Protein AF-A0A532US71-F1 (afdb_monomer_lite)

pLDDT: mean 86.28, std 12.9, range [42.5, 97.19]

Radius of gyration: 15.27 Å; chains: 1; bounding box: 39×33×29 Å

Secondary structure (DSSP, 8-state):
-PPPPPHHHHHHHHHHHHHHHHHHHHHHTT-PEEEEETTTTEEEEE-HHHHHHHHHHHHHHHHHHHHHTT--

Foldseek 3Di:
DPPDDDPVRVVVVVVLVVLLVVLVVCQVVVHWDWDQDPVVRDTDTHGSVVSVVVSVVVVVVVVVVVVVVVVD

Structure (mmCIF, N/CA/C/O backbone):
data_AF-A0A532US71-F1
#
_entry.id   AF-A0A532US71-F1
#
loop_
_atom_site.group_PDB
_atom_site.id
_atom_site.type_symbol
_atom_site.label_atom_id
_atom_site.label_alt_id
_atom_site.label_comp_id
_atom_site.label_asym_id
_atom_site.label_entity_id
_atom_site.label_seq_id
_atom_site.pdbx_PDB_ins_code
_atom_site.Cartn_x
_atom_site.Cartn_y
_atom_site.Cartn_z
_atom_site.occupancy
_atom_site.B_iso_or_equiv
_atom_site.auth_seq_id
_atom_site.auth_comp_id
_atom_site.auth_asym_id
_atom_site.auth_atom_id
_atom_site.pdbx_PDB_model_num
ATOM 1 N N . MET A 1 1 ? 28.329 0.998 -16.253 1.00 42.50 1 MET A N 1
ATOM 2 C CA . MET A 1 1 ? 27.336 0.930 -17.353 1.00 42.50 1 MET A CA 1
ATOM 3 C C . MET A 1 1 ? 25.942 1.128 -16.772 1.00 42.50 1 MET A C 1
ATOM 5 O O . MET A 1 1 ? 25.633 0.472 -15.785 1.00 42.50 1 MET A O 1
ATOM 9 N N . LYS A 1 2 ? 25.107 2.025 -17.318 1.00 60.41 2 LYS A N 1
ATOM 10 C CA . LYS A 1 2 ? 23.701 2.129 -16.880 1.00 60.41 2 LYS A CA 1
ATOM 11 C C . LYS A 1 2 ? 22.963 0.872 -17.345 1.00 60.41 2 LYS A C 1
ATOM 13 O O . LYS A 1 2 ? 22.882 0.639 -18.550 1.00 60.41 2 LYS A O 1
ATOM 18 N N . LYS A 1 3 ? 22.461 0.057 -16.409 1.00 75.19 3 LYS A N 1
ATOM 19 C CA . LYS A 1 3 ? 21.592 -1.079 -16.746 1.00 75.19 3 LYS A CA 1
ATOM 20 C C . LYS A 1 3 ? 20.374 -0.532 -17.493 1.00 75.19 3 LYS A C 1
ATOM 22 O O . LYS A 1 3 ? 19.707 0.383 -17.009 1.00 75.19 3 LYS A O 1
ATOM 27 N N . ARG A 1 4 ? 20.118 -1.044 -18.698 1.00 83.12 4 ARG A N 1
ATOM 28 C CA . ARG A 1 4 ? 18.883 -0.734 -19.422 1.00 83.12 4 ARG A CA 1
ATOM 29 C C . ARG A 1 4 ? 17.738 -1.412 -18.678 1.00 83.12 4 ARG A C 1
ATOM 31 O O . ARG A 1 4 ? 17.731 -2.630 -18.566 1.00 83.12 4 ARG A O 1
ATOM 38 N N . LEU A 1 5 ? 16.809 -0.612 -18.167 1.00 83.88 5 LEU A N 1
ATOM 39 C CA . LEU A 1 5 ? 15.600 -1.115 -17.522 1.00 83.88 5 LEU A CA 1
ATOM 40 C C . LEU A 1 5 ? 14.711 -1.805 -18.557 1.00 83.88 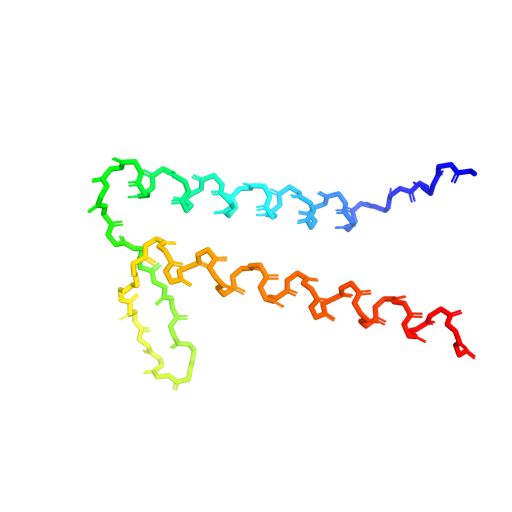5 LEU A C 1
ATOM 42 O O . LEU A 1 5 ? 14.458 -1.244 -19.632 1.00 83.88 5 LEU A O 1
ATOM 46 N N . SER A 1 6 ? 14.216 -2.990 -18.212 1.00 91.94 6 SER A N 1
ATOM 47 C CA . SER A 1 6 ? 13.183 -3.668 -18.986 1.00 91.94 6 SER A CA 1
ATOM 48 C C . SER A 1 6 ? 11.854 -2.904 -18.902 1.00 91.94 6 SER A C 1
ATOM 50 O O . SER A 1 6 ? 11.666 -2.019 -18.062 1.00 91.94 6 SER A O 1
ATOM 52 N N . LEU A 1 7 ? 10.903 -3.235 -19.781 1.00 91.31 7 LEU A N 1
ATOM 53 C CA . LEU A 1 7 ? 9.543 -2.691 -19.693 1.00 91.31 7 LEU A CA 1
ATOM 54 C C . LEU A 1 7 ? 8.895 -3.028 -18.341 1.00 91.31 7 LEU A C 1
ATOM 56 O O . LEU A 1 7 ? 8.223 -2.182 -17.754 1.00 91.31 7 LEU A O 1
ATOM 60 N N . HIS A 1 8 ? 9.152 -4.237 -17.836 1.00 89.12 8 HIS A N 1
ATOM 61 C CA . HIS A 1 8 ? 8.680 -4.685 -16.533 1.00 89.12 8 HIS A CA 1
ATOM 62 C C . HIS A 1 8 ? 9.238 -3.816 -15.398 1.00 89.12 8 HIS A C 1
ATOM 64 O O . HIS A 1 8 ? 8.469 -3.340 -14.565 1.00 89.12 8 HIS A O 1
ATOM 70 N N . ASP A 1 9 ? 10.541 -3.521 -15.412 1.00 87.44 9 ASP A N 1
ATOM 71 C CA . ASP A 1 9 ? 11.169 -2.686 -14.378 1.00 87.44 9 ASP A CA 1
ATOM 72 C C . ASP A 1 9 ? 10.590 -1.268 -14.372 1.00 87.44 9 ASP A C 1
ATOM 74 O O . ASP A 1 9 ? 10.325 -0.697 -13.315 1.00 87.44 9 ASP A O 1
ATOM 78 N N . LYS A 1 10 ? 10.338 -0.705 -15.559 1.00 90.00 10 LYS A N 1
ATOM 79 C CA . LYS A 1 10 ? 9.709 0.617 -15.693 1.00 90.00 10 LYS A CA 1
ATOM 80 C C . LYS A 1 10 ? 8.289 0.627 -15.134 1.00 90.00 10 LYS A C 1
ATOM 82 O O . LYS A 1 10 ? 7.932 1.556 -14.417 1.00 90.00 10 LYS A O 1
ATOM 87 N N . ALA A 1 11 ? 7.495 -0.403 -15.430 1.00 92.88 11 ALA A N 1
ATOM 88 C CA . ALA A 1 11 ? 6.147 -0.532 -14.883 1.00 92.88 11 ALA A CA 1
ATOM 89 C C . ALA A 1 11 ? 6.178 -0.659 -13.352 1.00 92.88 11 ALA A C 1
ATOM 91 O O . ALA A 1 11 ? 5.392 -0.014 -12.661 1.00 92.88 11 ALA A O 1
ATOM 92 N N . LEU A 1 12 ? 7.122 -1.438 -12.816 1.00 90.38 12 LEU A N 1
ATOM 93 C CA . LEU A 1 12 ? 7.307 -1.595 -11.377 1.00 90.38 12 LEU A CA 1
ATOM 94 C C . LEU A 1 12 ? 7.655 -0.263 -10.696 1.00 90.38 12 LEU A C 1
ATOM 96 O O . LEU A 1 12 ? 7.086 0.057 -9.655 1.00 90.38 12 LEU A O 1
ATOM 100 N N . LEU A 1 13 ? 8.558 0.523 -11.290 1.00 91.00 13 LEU A N 1
ATOM 101 C CA . LEU A 1 13 ? 8.919 1.851 -10.790 1.00 91.00 13 LEU A CA 1
ATOM 102 C C . LEU A 1 13 ? 7.725 2.809 -10.806 1.00 91.00 13 LEU A C 1
ATOM 104 O O . LEU A 1 13 ? 7.434 3.420 -9.782 1.00 91.00 13 LEU A O 1
ATOM 108 N N . ALA A 1 14 ? 6.984 2.869 -11.914 1.00 92.62 14 ALA A N 1
ATOM 109 C CA . ALA A 1 14 ? 5.804 3.724 -12.021 1.00 92.62 14 ALA A CA 1
ATOM 110 C C . ALA A 1 14 ? 4.736 3.363 -10.971 1.00 92.62 14 ALA A C 1
ATOM 112 O O . ALA A 1 14 ? 4.165 4.240 -10.324 1.00 92.62 14 ALA A O 1
ATOM 113 N N . MET A 1 15 ? 4.500 2.066 -10.737 1.00 92.06 15 MET A N 1
ATOM 114 C CA . MET A 1 15 ? 3.581 1.614 -9.685 1.00 92.06 15 MET A CA 1
ATOM 115 C C . MET A 1 15 ? 4.064 2.016 -8.285 1.00 92.06 15 MET A C 1
ATOM 117 O O . MET A 1 15 ? 3.262 2.453 -7.461 1.00 92.06 15 MET A O 1
ATOM 121 N N . ARG A 1 16 ? 5.367 1.900 -8.009 1.00 90.94 16 ARG A N 1
ATOM 122 C CA . ARG A 1 16 ? 5.967 2.302 -6.725 1.00 90.94 16 ARG A CA 1
ATOM 123 C C . ARG A 1 16 ? 5.799 3.796 -6.461 1.00 90.94 16 ARG A C 1
ATOM 125 O O . ARG A 1 16 ? 5.392 4.183 -5.366 1.00 90.94 16 ARG A O 1
ATOM 132 N N . GLU A 1 17 ? 6.076 4.623 -7.463 1.00 93.31 17 GLU A N 1
ATOM 133 C CA . GLU A 1 17 ? 5.901 6.075 -7.380 1.00 93.31 17 GLU A CA 1
ATOM 134 C C . GLU A 1 17 ? 4.441 6.443 -7.101 1.00 93.31 17 GLU A C 1
ATOM 136 O O . GLU A 1 17 ? 4.171 7.191 -6.159 1.00 93.31 17 GLU A O 1
ATOM 141 N N . ALA A 1 18 ? 3.498 5.828 -7.820 1.00 94.44 18 ALA A N 1
ATOM 142 C CA . ALA A 1 18 ? 2.070 6.050 -7.606 1.00 94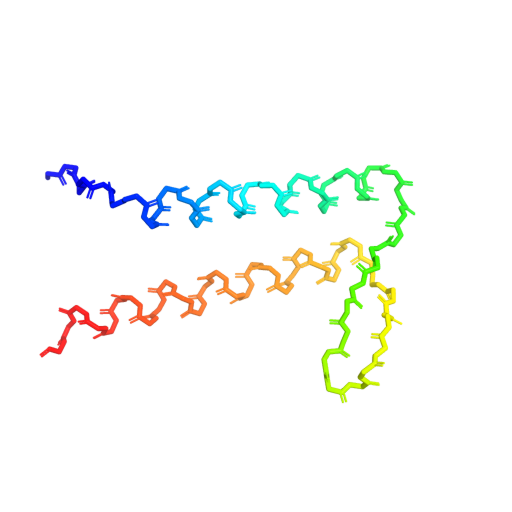.44 18 ALA A CA 1
ATOM 143 C C . ALA A 1 18 ? 1.624 5.677 -6.179 1.00 94.44 18 ALA A C 1
ATOM 145 O O . ALA A 1 18 ? 0.894 6.428 -5.529 1.00 94.44 18 ALA A O 1
ATOM 146 N N . VAL A 1 19 ? 2.087 4.538 -5.649 1.00 92.62 19 VAL A N 1
ATOM 147 C CA . VAL A 1 19 ? 1.773 4.119 -4.271 1.00 92.62 19 VAL A CA 1
ATOM 148 C C . VAL A 1 19 ? 2.325 5.117 -3.254 1.00 92.62 19 VAL A C 1
ATOM 150 O O . VAL A 1 19 ? 1.617 5.504 -2.319 1.00 92.62 19 VAL A O 1
ATOM 153 N N . ARG A 1 20 ? 3.570 5.567 -3.436 1.00 93.06 20 ARG A N 1
ATOM 154 C CA . ARG A 1 20 ? 4.197 6.552 -2.551 1.00 93.06 20 ARG A CA 1
ATOM 155 C C . ARG A 1 20 ? 3.411 7.861 -2.525 1.00 93.06 20 ARG A C 1
ATOM 157 O O . ARG A 1 20 ? 3.121 8.367 -1.441 1.00 93.06 20 ARG A O 1
ATOM 164 N N . GLU A 1 21 ? 3.023 8.373 -3.689 1.00 95.38 21 GLU A N 1
ATOM 165 C CA . GLU A 1 21 ? 2.246 9.609 -3.802 1.00 95.38 21 GLU A CA 1
ATOM 166 C C . GLU A 1 21 ? 0.906 9.506 -3.058 1.00 95.38 21 GLU A C 1
ATOM 168 O O . GLU A 1 21 ? 0.526 10.409 -2.307 1.00 95.38 21 GLU A O 1
ATOM 173 N N . VAL A 1 22 ? 0.213 8.369 -3.182 1.00 94.62 22 VAL A N 1
ATOM 174 C CA . VAL A 1 22 ? -1.044 8.116 -2.464 1.00 94.62 22 VAL A CA 1
ATOM 175 C C . VAL A 1 22 ? -0.839 8.151 -0.948 1.00 94.62 22 VAL A C 1
ATOM 177 O O . VAL A 1 22 ? -1.654 8.753 -0.240 1.00 94.62 22 VAL A O 1
ATOM 180 N N . ILE A 1 23 ? 0.231 7.539 -0.433 1.00 93.50 23 ILE A N 1
ATOM 181 C CA . ILE A 1 23 ? 0.556 7.562 1.002 1.00 93.50 23 ILE A CA 1
ATOM 182 C C . ILE A 1 23 ? 0.840 8.996 1.463 1.00 93.50 23 ILE A C 1
ATOM 184 O O . ILE A 1 23 ? 0.326 9.428 2.500 1.00 93.50 23 ILE A O 1
ATOM 188 N N . GLU A 1 24 ? 1.627 9.752 0.697 1.00 94.06 24 GLU A N 1
ATOM 189 C CA . GLU A 1 24 ? 1.978 11.136 1.019 1.00 94.06 24 GLU A CA 1
ATOM 190 C C . GLU A 1 24 ? 0.755 12.060 1.013 1.00 94.06 24 GLU A C 1
ATOM 192 O O . GLU A 1 24 ? 0.592 12.865 1.935 1.00 94.06 24 GLU A O 1
ATOM 197 N N . ARG A 1 25 ? -0.149 11.911 0.040 1.00 95.31 25 ARG A N 1
ATOM 198 C CA . ARG A 1 25 ? -1.404 12.671 -0.018 1.00 95.31 25 ARG A CA 1
ATOM 199 C C . ARG A 1 25 ? -2.279 12.408 1.206 1.00 95.31 25 ARG A C 1
ATOM 201 O O . ARG A 1 25 ? -2.659 13.348 1.898 1.00 95.31 25 ARG A O 1
ATOM 208 N N . HIS A 1 26 ? -2.522 11.142 1.545 1.00 95.19 26 HIS A N 1
ATOM 209 C CA . HIS A 1 26 ? -3.318 10.789 2.727 1.00 95.19 26 HIS A CA 1
ATOM 210 C C . HIS A 1 26 ? -2.669 11.257 4.034 1.00 95.19 26 HIS A C 1
ATOM 212 O O . HIS A 1 26 ? -3.36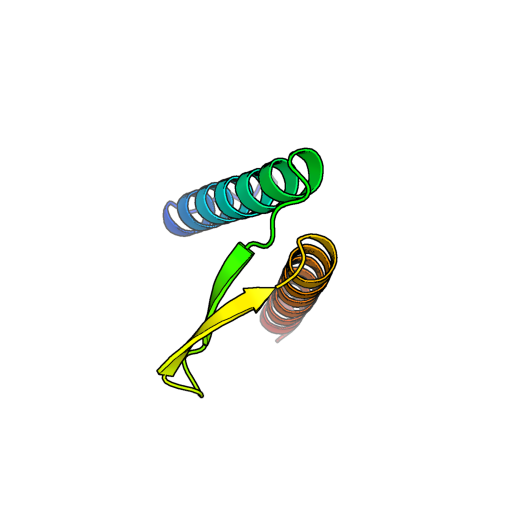5 11.655 4.969 1.00 95.19 26 HIS A O 1
ATOM 218 N N . ARG A 1 27 ? -1.330 11.272 4.098 1.00 92.62 27 ARG A N 1
ATOM 219 C CA . ARG A 1 27 ? -0.591 11.853 5.224 1.00 92.62 27 ARG A CA 1
ATOM 220 C C . ARG A 1 27 ? -0.849 13.354 5.359 1.00 92.62 27 ARG A C 1
ATOM 222 O O . ARG A 1 27 ? -1.088 13.805 6.477 1.00 92.62 27 ARG A O 1
ATOM 229 N N . LYS A 1 28 ? -0.820 14.109 4.255 1.00 94.19 28 LYS A N 1
ATOM 230 C CA . LYS A 1 28 ? -1.122 15.554 4.238 1.00 94.19 28 LYS A CA 1
ATOM 231 C C . LYS A 1 28 ? -2.570 15.830 4.647 1.00 94.19 28 LYS A C 1
ATOM 233 O O . LYS A 1 28 ? -2.818 16.708 5.465 1.00 94.19 28 LYS A O 1
ATOM 238 N N . GLU A 1 29 ? -3.503 15.029 4.144 1.00 94.62 29 GLU A N 1
ATOM 239 C CA . GLU A 1 29 ? -4.938 15.140 4.437 1.00 94.62 29 GLU A CA 1
ATOM 240 C C . GLU A 1 29 ? -5.332 14.588 5.817 1.00 94.62 29 GLU A C 1
ATOM 242 O O . GLU A 1 29 ? -6.485 14.715 6.223 1.00 94.62 29 GLU A O 1
ATOM 247 N N . LYS A 1 30 ? -4.392 13.970 6.549 1.00 93.00 30 LYS A N 1
ATOM 248 C CA . LYS A 1 30 ? -4.625 13.280 7.831 1.00 93.00 30 LYS A CA 1
ATOM 249 C C . LYS A 1 30 ? -5.732 12.217 7.748 1.00 93.00 30 LYS A C 1
ATOM 251 O O . LYS A 1 30 ? -6.456 11.986 8.714 1.00 93.00 30 LYS A O 1
ATOM 256 N N . ARG A 1 31 ? -5.848 11.547 6.599 1.00 94.25 31 ARG A N 1
ATOM 257 C CA . ARG A 1 31 ? -6.844 10.498 6.345 1.00 94.25 31 ARG A CA 1
ATOM 258 C C . ARG A 1 31 ? -6.202 9.109 6.380 1.00 94.25 31 ARG A C 1
ATOM 260 O O . ARG A 1 31 ? -5.062 8.956 5.941 1.00 94.25 31 ARG A O 1
ATOM 267 N N . PRO A 1 32 ? -6.895 8.085 6.903 1.00 94.62 32 PRO A N 1
ATOM 268 C CA . PRO A 1 32 ? -6.422 6.709 6.810 1.00 94.62 32 PRO A CA 1
ATOM 269 C C . PRO A 1 32 ? -6.508 6.187 5.369 1.00 94.62 32 PRO A C 1
ATOM 271 O O . PRO A 1 32 ? -7.334 6.647 4.583 1.00 94.62 32 PRO A O 1
ATOM 274 N N . LEU A 1 33 ? -5.675 5.198 5.040 1.00 95.31 33 LEU A N 1
ATOM 275 C CA . LEU A 1 33 ? -5.730 4.477 3.769 1.00 95.31 33 LEU A CA 1
ATOM 276 C C . LEU A 1 33 ? -6.558 3.204 3.927 1.00 95.31 33 LEU A C 1
ATOM 278 O O . LEU A 1 33 ? -6.330 2.433 4.860 1.00 95.31 33 LEU A O 1
ATOM 282 N N . ALA A 1 34 ? -7.461 2.961 2.980 1.00 94.50 34 ALA A N 1
ATOM 283 C CA . ALA A 1 34 ? -8.142 1.683 2.827 1.00 94.50 34 ALA A CA 1
ATOM 284 C C . ALA A 1 34 ? -7.220 0.684 2.112 1.00 94.50 34 ALA A C 1
ATOM 286 O O . ALA A 1 34 ? -6.731 0.956 1.018 1.00 94.50 34 ALA A O 1
ATOM 287 N N . VAL A 1 35 ? -6.986 -0.472 2.726 1.00 92.88 35 VAL A N 1
ATOM 288 C CA . VAL A 1 35 ? -6.132 -1.539 2.195 1.00 92.88 35 VAL A CA 1
ATOM 289 C C . VAL A 1 35 ? -6.882 -2.859 2.251 1.00 92.88 35 VAL A C 1
ATOM 291 O O . VAL A 1 35 ? -7.468 -3.210 3.277 1.00 92.88 35 VAL A O 1
ATOM 294 N N . TRP A 1 36 ? -6.847 -3.604 1.148 1.00 94.25 36 TRP A N 1
ATOM 295 C CA . TRP A 1 36 ? -7.389 -4.955 1.091 1.00 94.25 36 TRP A CA 1
ATOM 296 C C . TRP A 1 36 ? -6.491 -5.925 1.864 1.00 94.25 36 TRP A C 1
ATOM 298 O O . TRP A 1 36 ? -5.346 -6.170 1.483 1.00 94.25 36 TRP A O 1
ATOM 308 N N . ASP A 1 37 ? -7.012 -6.483 2.953 1.00 93.38 37 ASP A N 1
ATOM 309 C CA . ASP A 1 37 ? -6.387 -7.591 3.664 1.00 93.38 37 ASP A CA 1
ATOM 310 C C . ASP A 1 37 ? -6.838 -8.901 3.015 1.00 93.38 37 ASP A C 1
ATOM 312 O O . ASP A 1 37 ? -7.966 -9.361 3.211 1.00 93.38 37 ASP A O 1
ATOM 316 N N . TRP A 1 38 ? -5.945 -9.508 2.235 1.00 91.06 38 TRP A N 1
ATOM 317 C CA . TRP A 1 38 ? -6.225 -10.757 1.531 1.00 91.06 38 TRP A CA 1
ATOM 318 C C . TRP A 1 38 ? -6.424 -11.946 2.478 1.00 91.06 38 TRP A C 1
ATOM 320 O O . TRP A 1 38 ? -7.178 -12.859 2.143 1.00 91.06 38 TRP A O 1
ATOM 330 N N . LYS A 1 39 ? -5.792 -11.939 3.663 1.00 93.06 39 LYS A N 1
ATOM 331 C CA . LYS A 1 39 ? -5.922 -13.022 4.650 1.00 93.06 39 LYS A CA 1
ATOM 332 C C . LYS A 1 39 ? -7.281 -12.960 5.323 1.00 93.06 39 LYS A C 1
ATOM 334 O O . LYS A 1 39 ? -7.976 -13.966 5.418 1.00 93.06 39 LYS A O 1
ATOM 339 N N . ALA A 1 40 ? -7.666 -11.765 5.762 1.00 94.44 40 ALA A N 1
ATOM 340 C CA . ALA A 1 40 ? -8.948 -11.538 6.417 1.00 94.44 40 ALA A CA 1
ATOM 341 C C . ALA A 1 40 ? -10.112 -11.329 5.430 1.00 94.44 40 ALA A C 1
ATOM 343 O O . ALA A 1 40 ? -11.251 -11.184 5.871 1.00 94.44 40 ALA A O 1
ATOM 344 N N . LYS A 1 41 ? -9.832 -11.297 4.117 1.00 95.94 41 LYS A N 1
ATOM 345 C CA . LYS A 1 41 ? -10.787 -11.050 3.022 1.00 95.94 41 LYS A CA 1
ATOM 346 C C . LYS A 1 41 ? -11.661 -9.815 3.261 1.00 95.94 41 LYS A C 1
ATOM 348 O O . LYS A 1 41 ? -12.871 -9.845 3.041 1.00 95.94 41 LYS A O 1
ATOM 353 N N . LYS A 1 42 ? -11.059 -8.729 3.749 1.00 97.19 42 LYS A N 1
ATOM 354 C CA . LYS A 1 42 ? -11.779 -7.493 4.078 1.00 97.19 42 LYS A CA 1
ATOM 355 C C . LYS A 1 42 ? -10.933 -6.255 3.842 1.00 97.19 42 LYS A C 1
ATOM 357 O O . LYS A 1 42 ? -9.706 -6.304 3.844 1.00 97.19 42 LYS A O 1
ATOM 362 N N . VAL A 1 43 ? -11.602 -5.115 3.713 1.00 95.94 43 VAL A N 1
ATOM 363 C CA . VAL A 1 43 ? -10.939 -3.810 3.716 1.00 95.94 43 VAL A CA 1
ATOM 364 C C . VAL A 1 43 ? -10.581 -3.434 5.154 1.00 95.94 43 VAL A C 1
ATOM 366 O O . VAL A 1 43 ? -11.403 -3.528 6.064 1.00 95.94 43 VAL A O 1
ATOM 369 N N . THR A 1 44 ? -9.340 -3.007 5.357 1.00 95.56 44 THR A N 1
ATOM 370 C CA . THR A 1 44 ? -8.824 -2.497 6.629 1.00 95.56 44 THR A CA 1
ATOM 371 C C . THR A 1 44 ? -8.323 -1.075 6.438 1.00 95.56 44 THR A C 1
ATOM 373 O O . THR A 1 44 ? -7.796 -0.735 5.382 1.00 95.56 44 THR A O 1
ATOM 376 N N . PHE A 1 45 ? -8.482 -0.234 7.455 1.00 95.19 45 PHE A N 1
ATOM 377 C CA . PHE A 1 45 ? -7.991 1.138 7.420 1.00 95.19 45 PHE A CA 1
ATOM 378 C C . PHE A 1 45 ? -6.696 1.233 8.216 1.00 95.19 45 PHE A C 1
ATOM 380 O O . PHE A 1 45 ? -6.652 0.860 9.388 1.00 95.19 45 PHE A O 1
ATOM 387 N N . ILE A 1 46 ? -5.637 1.732 7.586 1.00 94.75 46 ILE A N 1
ATOM 388 C CA . ILE A 1 46 ? -4.338 1.930 8.233 1.00 94.75 46 ILE A CA 1
ATOM 389 C C . ILE A 1 46 ? -3.936 3.398 8.194 1.00 94.75 46 ILE A C 1
ATOM 391 O O . ILE A 1 46 ? -4.289 4.141 7.280 1.00 94.75 46 ILE A O 1
ATOM 395 N N . SER A 1 47 ? -3.164 3.832 9.189 1.00 94.75 47 SER A N 1
ATOM 396 C CA . SER A 1 47 ? -2.611 5.183 9.170 1.00 9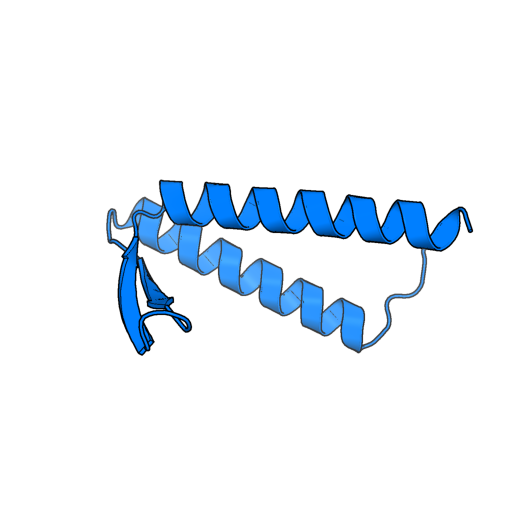4.75 47 SER A CA 1
ATOM 397 C C . SER A 1 47 ? -1.551 5.327 8.065 1.00 94.75 47 SER A C 1
ATOM 399 O O . SER A 1 47 ? -0.823 4.365 7.788 1.00 94.75 47 SER A O 1
ATOM 401 N N . PRO A 1 48 ? -1.378 6.528 7.484 1.00 92.75 48 PRO A N 1
ATOM 402 C CA . PRO A 1 48 ? -0.320 6.790 6.505 1.00 92.75 48 PRO A CA 1
ATOM 403 C C . PRO A 1 48 ? 1.086 6.451 7.018 1.00 92.75 48 PRO A C 1
ATOM 405 O O . PRO A 1 48 ? 1.919 5.952 6.268 1.00 92.75 48 PRO A O 1
ATOM 408 N N . GLY A 1 49 ? 1.348 6.655 8.315 1.00 91.44 49 GLY A N 1
ATOM 409 C CA . GLY A 1 49 ? 2.620 6.273 8.937 1.00 91.44 49 GLY A CA 1
ATOM 410 C C . GLY A 1 49 ? 2.839 4.759 8.966 1.00 91.44 49 GLY A C 1
ATOM 411 O O . GLY A 1 49 ? 3.943 4.289 8.699 1.00 91.44 49 GLY A O 1
ATOM 412 N N . THR A 1 50 ? 1.791 3.976 9.240 1.00 92.88 50 THR A N 1
ATOM 413 C CA . THR A 1 50 ? 1.865 2.510 9.155 1.00 92.88 50 THR A CA 1
ATOM 414 C C . THR A 1 50 ? 2.051 2.045 7.715 1.00 92.88 50 THR A C 1
ATOM 416 O O . THR A 1 50 ? 2.862 1.150 7.485 1.00 92.88 50 THR A O 1
ATOM 419 N N . ALA A 1 51 ? 1.356 2.664 6.757 1.00 91.19 51 ALA A N 1
ATOM 420 C CA . ALA A 1 51 ? 1.515 2.361 5.336 1.00 91.19 51 ALA A CA 1
ATOM 421 C C . ALA A 1 51 ? 2.957 2.608 4.862 1.00 91.19 51 ALA A C 1
ATOM 423 O O . ALA A 1 51 ? 3.563 1.719 4.272 1.00 91.19 51 ALA A O 1
ATOM 424 N N . LEU A 1 52 ? 3.539 3.762 5.210 1.00 91.06 52 LEU A N 1
ATOM 425 C CA . LEU A 1 52 ? 4.910 4.117 4.835 1.00 91.06 52 LEU A CA 1
ATOM 426 C C . LEU A 1 52 ? 5.950 3.147 5.412 1.00 91.06 52 LEU A C 1
ATOM 428 O O . LEU A 1 52 ? 6.857 2.725 4.703 1.00 91.06 52 LEU A O 1
ATOM 432 N N . ARG A 1 53 ? 5.806 2.752 6.685 1.00 92.19 53 ARG A N 1
ATOM 433 C CA . ARG A 1 53 ? 6.710 1.765 7.301 1.00 92.19 53 ARG A CA 1
ATOM 434 C C . ARG A 1 53 ? 6.663 0.413 6.595 1.00 92.19 53 ARG A C 1
ATOM 436 O O . ARG A 1 53 ? 7.709 -0.191 6.390 1.00 92.19 53 ARG A O 1
ATOM 443 N N . ARG A 1 54 ? 5.464 -0.066 6.243 1.00 90.75 54 ARG A N 1
ATOM 444 C CA . ARG A 1 54 ? 5.301 -1.335 5.512 1.00 90.75 54 ARG A CA 1
ATOM 445 C C . ARG A 1 54 ? 5.928 -1.251 4.123 1.00 90.75 54 ARG A C 1
ATOM 447 O O . ARG A 1 54 ? 6.708 -2.126 3.775 1.00 90.75 54 ARG A O 1
ATOM 454 N N . TYR A 1 55 ? 5.655 -0.164 3.402 1.00 88.81 55 TYR A N 1
ATOM 455 C CA . TYR A 1 55 ? 6.218 0.091 2.080 1.00 88.81 55 TYR A CA 1
ATOM 456 C C . TYR A 1 55 ? 7.755 0.086 2.090 1.00 88.81 55 TYR A C 1
ATOM 458 O O . TYR A 1 55 ? 8.369 -0.627 1.304 1.00 88.81 55 TYR A O 1
ATOM 466 N N . ASN A 1 56 ? 8.386 0.812 3.020 1.00 90.25 56 ASN A N 1
ATOM 467 C CA . ASN A 1 56 ? 9.849 0.850 3.116 1.00 90.25 56 ASN A CA 1
ATOM 468 C C . ASN A 1 56 ? 10.441 -0.529 3.444 1.00 90.25 56 ASN A C 1
ATOM 470 O O . ASN A 1 56 ? 11.398 -0.946 2.800 1.00 90.25 56 ASN A O 1
ATOM 474 N N . LYS A 1 57 ? 9.827 -1.266 4.379 1.00 91.00 57 LYS A N 1
ATOM 475 C CA . LYS A 1 57 ? 10.263 -2.624 4.730 1.00 91.00 57 LYS A CA 1
ATOM 476 C C . LYS A 1 57 ? 10.201 -3.581 3.532 1.00 91.00 57 LYS A C 1
ATOM 478 O O . LYS A 1 57 ? 11.077 -4.420 3.368 1.00 91.00 57 LYS A O 1
ATOM 483 N N . GLU A 1 58 ? 9.166 -3.477 2.701 1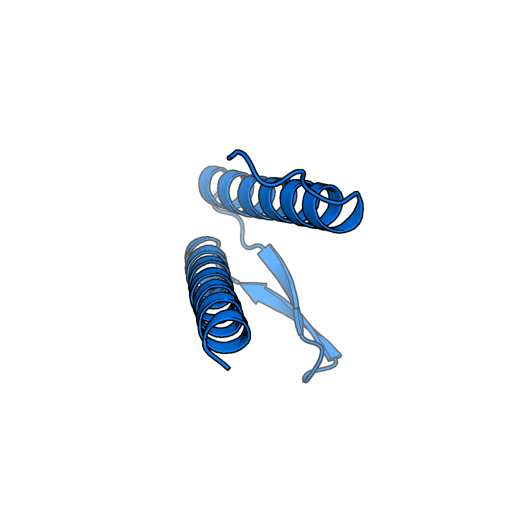.00 86.94 58 GLU A N 1
ATOM 484 C CA . GLU A 1 58 ? 9.023 -4.299 1.491 1.00 86.94 58 GLU A CA 1
ATOM 485 C C . GLU A 1 58 ? 10.054 -3.957 0.407 1.00 86.94 58 GLU A C 1
ATOM 487 O O . GLU A 1 58 ? 10.455 -4.844 -0.347 1.00 86.94 58 GLU A O 1
ATOM 492 N N . LEU A 1 59 ? 10.489 -2.696 0.322 1.00 85.31 59 LEU A N 1
ATOM 493 C CA . LEU A 1 59 ? 11.573 -2.302 -0.579 1.00 85.31 59 LEU A CA 1
ATOM 494 C C . LEU A 1 59 ? 12.914 -2.885 -0.131 1.00 85.31 59 LEU A C 1
ATOM 496 O O . LEU A 1 59 ? 13.588 -3.509 -0.942 1.00 85.31 59 LEU A O 1
ATOM 500 N N . GLU A 1 60 ? 13.249 -2.757 1.155 1.00 86.38 60 GLU A N 1
ATOM 501 C CA . GLU A 1 60 ? 14.497 -3.288 1.724 1.00 86.38 60 GLU A CA 1
ATOM 502 C C . GLU A 1 60 ? 14.633 -4.801 1.495 1.00 86.38 60 GLU A C 1
ATOM 504 O O . GLU A 1 60 ? 15.676 -5.269 1.046 1.00 86.38 60 GLU A O 1
ATOM 509 N N . LEU A 1 61 ? 13.556 -5.563 1.726 1.00 81.50 61 LEU A N 1
ATOM 510 C CA . LEU A 1 61 ? 13.544 -7.015 1.510 1.00 81.50 61 LEU A CA 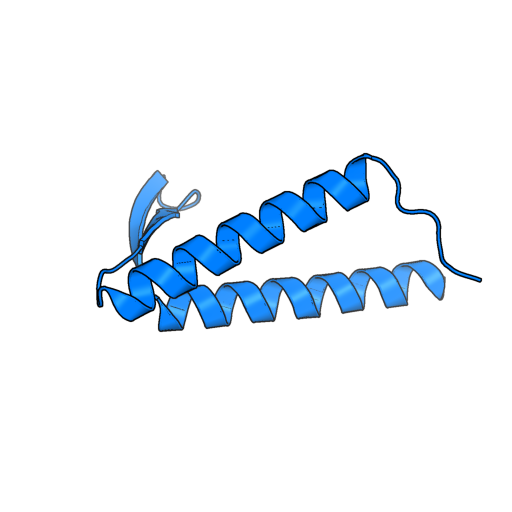1
ATOM 511 C C . LEU A 1 61 ? 13.793 -7.394 0.043 1.00 81.50 61 LEU A C 1
ATOM 513 O O . LEU A 1 61 ? 14.497 -8.357 -0.235 1.00 81.50 61 LEU A O 1
ATOM 517 N N . ARG A 1 62 ? 13.240 -6.633 -0.908 1.00 73.81 62 ARG A N 1
ATOM 518 C CA . ARG A 1 62 ? 13.441 -6.902 -2.340 1.00 73.81 62 ARG A CA 1
ATOM 519 C C . ARG A 1 62 ? 14.841 -6.554 -2.815 1.00 73.81 62 ARG A C 1
ATOM 521 O O . ARG A 1 62 ? 15.364 -7.242 -3.688 1.00 73.81 62 ARG A O 1
ATOM 528 N N . ASP A 1 63 ? 15.415 -5.481 -2.285 1.00 75.44 63 ASP A N 1
ATOM 529 C CA . ASP A 1 63 ? 16.774 -5.088 -2.636 1.00 75.44 63 ASP A CA 1
ATOM 530 C C . ASP A 1 63 ? 17.776 -6.142 -2.125 1.00 75.44 63 ASP A C 1
ATOM 532 O O . ASP A 1 63 ? 18.727 -6.463 -2.834 1.00 75.44 63 ASP A O 1
ATOM 536 N N . GLN A 1 64 ? 17.496 -6.759 -0.968 1.00 69.44 64 GLN A N 1
ATOM 537 C CA . GLN A 1 64 ? 18.246 -7.894 -0.416 1.00 69.44 64 GLN A CA 1
ATOM 538 C C . GLN A 1 64 ? 18.138 -9.159 -1.296 1.00 69.44 64 GLN A C 1
ATOM 540 O O . GLN A 1 64 ? 19.156 -9.730 -1.688 1.00 69.44 64 GLN A O 1
ATOM 545 N N . ASP A 1 65 ? 16.923 -9.550 -1.702 1.00 68.00 65 ASP A N 1
ATOM 546 C CA . ASP A 1 65 ? 16.716 -10.700 -2.602 1.00 68.00 65 ASP A CA 1
ATOM 547 C C . ASP A 1 65 ? 17.444 -10.511 -3.949 1.00 68.00 65 ASP A C 1
ATOM 549 O O . ASP A 1 65 ? 17.973 -11.457 -4.538 1.00 68.00 65 ASP A O 1
ATOM 553 N N . GLN A 1 66 ? 17.496 -9.271 -4.451 1.00 61.44 66 GLN A N 1
ATOM 554 C CA . GLN A 1 66 ? 18.169 -8.952 -5.707 1.00 61.44 66 GLN A CA 1
ATOM 555 C C . GLN A 1 66 ? 19.702 -8.966 -5.587 1.00 61.44 66 GLN A C 1
ATOM 557 O O . GLN A 1 66 ? 20.371 -9.242 -6.585 1.00 61.44 66 GLN A O 1
ATOM 562 N N . THR A 1 67 ? 20.276 -8.695 -4.409 1.00 62.50 67 THR A N 1
ATOM 563 C CA . THR A 1 67 ? 21.724 -8.836 -4.171 1.00 62.50 67 THR A CA 1
ATOM 564 C C . THR A 1 67 ? 22.153 -10.292 -4.009 1.00 62.50 67 THR A C 1
ATOM 566 O O . THR A 1 67 ? 23.215 -10.677 -4.508 1.00 62.50 67 THR A O 1
ATOM 569 N N . ASP A 1 68 ? 21.306 -11.115 -3.391 1.00 61.38 68 ASP A N 1
ATOM 570 C CA . ASP A 1 68 ? 21.605 -12.526 -3.139 1.00 61.38 68 ASP A CA 1
ATOM 571 C C . ASP A 1 68 ? 21.500 -13.360 -4.429 1.00 61.38 68 ASP A C 1
ATOM 573 O O . ASP A 1 68 ? 22.351 -14.210 -4.697 1.00 61.38 68 ASP A O 1
ATOM 577 N N . ALA A 1 69 ? 20.542 -13.036 -5.307 1.00 59.12 69 ALA A N 1
ATOM 578 C CA . ALA A 1 69 ? 20.375 -13.679 -6.615 1.00 59.12 69 ALA A CA 1
ATOM 579 C C . ALA A 1 69 ? 21.493 -13.374 -7.636 1.00 59.12 69 ALA A C 1
ATOM 581 O O . ALA A 1 69 ? 21.566 -14.027 -8.672 1.00 59.12 69 ALA A O 1
ATOM 582 N N . VAL A 1 70 ? 22.336 -12.364 -7.388 1.00 58.78 70 VAL A N 1
ATOM 583 C CA . VAL A 1 70 ? 23.478 -12.004 -8.257 1.00 58.78 70 VAL A CA 1
ATOM 584 C C . VAL A 1 70 ? 24.799 -12.585 -7.728 1.00 58.78 70 VAL A C 1
ATOM 586 O O . VAL A 1 70 ? 25.789 -12.605 -8.455 1.00 58.78 70 VAL A O 1
ATOM 589 N N . SER A 1 71 ? 24.815 -13.067 -6.480 1.00 53.56 71 SER A N 1
ATOM 590 C CA . SER A 1 71 ? 26.000 -13.640 -5.819 1.00 53.56 71 SER A CA 1
ATOM 591 C C . SER A 1 71 ? 26.038 -15.178 -5.845 1.00 53.56 71 SER A C 1
ATOM 593 O O . SER A 1 71 ? 26.984 -15.759 -5.314 1.00 53.56 71 SER A O 1
ATOM 595 N N . SER A 1 72 ? 25.030 -15.821 -6.448 1.00 48.59 72 SER A N 1
ATOM 596 C CA . SER A 1 72 ? 24.922 -17.277 -6.668 1.00 48.59 72 SER A CA 1
ATOM 597 C C . SER A 1 72 ? 25.047 -17.610 -8.151 1.00 48.59 72 SER A C 1
ATOM 599 O O . SER A 1 72 ? 25.614 -18.678 -8.462 1.00 48.59 72 SER A O 1
#

Sequence (72 aa):
MKKRLSLHDKALLAMREAVREVIERHRKEKRPLAVWDWKAKKVTFISPGTALRRYNKELELRDQDQTDAVSS